Protein AF-A0A554N2H8-F1 (afdb_monomer_lite)

Structure (mmCIF, N/CA/C/O backbone):
data_AF-A0A554N2H8-F1
#
_entry.id   AF-A0A554N2H8-F1
#
loop_
_atom_site.group_PDB
_atom_site.id
_atom_site.type_symbol
_atom_site.label_atom_id
_atom_site.label_alt_id
_atom_site.label_comp_id
_atom_site.label_asym_id
_atom_site.label_entity_id
_atom_site.label_seq_id
_atom_site.pdbx_PDB_ins_code
_atom_site.Cartn_x
_atom_site.Cartn_y
_atom_site.Cartn_z
_atom_site.occupancy
_atom_site.B_iso_or_equiv
_atom_site.auth_seq_id
_atom_site.auth_comp_id
_atom_site.auth_asym_id
_atom_site.auth_atom_id
_atom_site.pdbx_PDB_model_num
ATOM 1 N N . MET A 1 1 ? 11.177 9.155 -12.375 1.00 85.31 1 MET A N 1
ATOM 2 C CA . MET A 1 1 ? 10.137 9.593 -11.414 1.00 85.31 1 MET A CA 1
ATOM 3 C C . MET A 1 1 ? 8.996 8.651 -11.634 1.00 85.31 1 MET A C 1
ATOM 5 O O . MET A 1 1 ? 8.429 8.679 -12.719 1.00 85.31 1 MET A O 1
ATOM 9 N N . LEU A 1 2 ? 8.735 7.806 -10.649 1.00 92.00 2 LEU A N 1
ATOM 10 C CA . LEU A 1 2 ? 7.695 6.799 -10.748 1.00 92.00 2 LEU A CA 1
ATOM 11 C C . LEU A 1 2 ? 6.313 7.447 -10.880 1.00 92.00 2 LEU A C 1
ATOM 13 O O . LEU A 1 2 ? 6.028 8.464 -10.246 1.00 92.00 2 LEU A O 1
ATOM 17 N N . GLN A 1 3 ? 5.470 6.861 -11.724 1.00 94.00 3 GLN A N 1
ATOM 18 C CA . GLN A 1 3 ? 4.060 7.210 -11.854 1.00 94.00 3 GLN A CA 1
ATOM 19 C C . GLN A 1 3 ? 3.212 6.081 -11.289 1.00 94.00 3 GLN A C 1
ATOM 21 O O . GLN A 1 3 ? 3.477 4.911 -11.561 1.00 94.00 3 GLN A O 1
ATOM 26 N N . LEU A 1 4 ? 2.192 6.436 -10.505 1.00 96.12 4 LEU A N 1
ATOM 27 C CA . LEU A 1 4 ? 1.236 5.468 -9.983 1.00 96.12 4 LEU A CA 1
ATOM 28 C C . LEU A 1 4 ? 0.495 4.817 -11.154 1.00 96.12 4 LEU A C 1
ATOM 30 O O . LEU A 1 4 ? -0.240 5.490 -11.874 1.00 96.12 4 LEU A O 1
ATOM 34 N N . LEU A 1 5 ? 0.691 3.513 -11.315 1.00 96.00 5 LEU A N 1
ATOM 35 C CA . LEU A 1 5 ? 0.004 2.707 -12.316 1.00 96.00 5 LEU A CA 1
ATOM 36 C C . LEU A 1 5 ? -1.284 2.118 -11.738 1.00 96.00 5 LEU A C 1
ATOM 38 O O . LEU A 1 5 ? -2.334 2.166 -12.373 1.00 96.00 5 LEU A O 1
ATOM 42 N N . SER A 1 6 ? -1.206 1.571 -10.525 1.00 96.69 6 SER A N 1
ATOM 43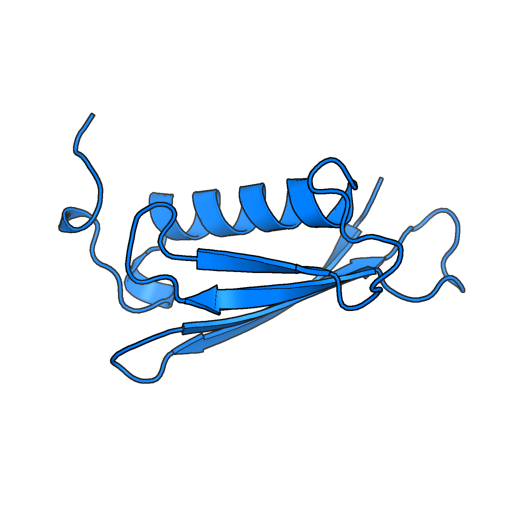 C CA . SER A 1 6 ? -2.348 0.976 -9.835 1.00 96.69 6 SER A CA 1
ATOM 44 C C . SER A 1 6 ? -2.165 1.026 -8.322 1.00 96.69 6 SER A C 1
ATOM 46 O O . SER A 1 6 ? -1.048 0.918 -7.817 1.00 96.69 6 SER A O 1
ATOM 48 N N . LEU A 1 7 ? -3.279 1.150 -7.605 1.00 96.75 7 LEU A N 1
ATOM 49 C CA . LEU A 1 7 ? -3.370 0.946 -6.166 1.00 96.75 7 LEU A CA 1
ATOM 50 C C . LEU A 1 7 ? -4.565 0.036 -5.895 1.00 96.75 7 LEU A C 1
ATOM 52 O O . LEU A 1 7 ? -5.705 0.403 -6.187 1.00 96.75 7 LEU A O 1
ATOM 56 N N . THR A 1 8 ? -4.298 -1.111 -5.282 1.00 95.62 8 THR A N 1
ATOM 57 C CA . THR A 1 8 ? -5.325 -2.049 -4.832 1.00 95.62 8 THR A CA 1
ATOM 58 C C . THR A 1 8 ? -5.200 -2.208 -3.331 1.00 95.62 8 THR A C 1
ATOM 60 O O . THR A 1 8 ? -4.123 -2.524 -2.836 1.00 95.62 8 THR A O 1
ATOM 63 N N . LEU A 1 9 ? -6.305 -2.016 -2.618 1.00 94.06 9 LEU A N 1
ATOM 64 C CA . LEU A 1 9 ? -6.417 -2.259 -1.185 1.00 94.06 9 LEU A CA 1
ATOM 65 C C . LEU A 1 9 ? -7.688 -3.063 -0.935 1.00 94.06 9 LEU A C 1
ATOM 67 O O . LEU A 1 9 ? -8.734 -2.779 -1.520 1.00 94.06 9 LEU A O 1
ATOM 71 N N . VAL A 1 10 ? -7.582 -4.060 -0.071 1.00 93.25 10 VAL A N 1
ATOM 72 C CA . VAL A 1 10 ? -8.687 -4.899 0.384 1.00 93.25 10 VAL A CA 1
ATOM 73 C C . VAL A 1 10 ? -8.741 -4.797 1.896 1.00 93.25 10 VAL A C 1
ATOM 75 O O . VAL A 1 10 ? -7.700 -4.817 2.545 1.00 93.25 10 VAL A O 1
ATOM 78 N N . TYR A 1 11 ? -9.946 -4.688 2.441 1.00 90.12 11 TYR A N 1
ATOM 79 C CA . TYR A 1 11 ? -10.201 -4.661 3.873 1.00 90.12 11 TYR A CA 1
ATOM 80 C C . TYR A 1 11 ? -11.265 -5.706 4.214 1.00 90.12 11 TYR A C 1
ATOM 82 O O . TYR A 1 11 ? -12.272 -5.799 3.511 1.00 90.12 11 TYR A O 1
ATOM 90 N N . ASP A 1 12 ? -11.019 -6.506 5.253 1.00 88.06 12 ASP A N 1
ATOM 91 C CA . ASP A 1 12 ? -11.856 -7.648 5.656 1.00 88.06 12 ASP A CA 1
ATOM 92 C C . ASP A 1 12 ? -12.544 -7.456 7.022 1.00 88.06 12 ASP A C 1
ATOM 94 O O . ASP A 1 12 ? -12.777 -8.424 7.740 1.00 88.06 12 ASP A O 1
ATOM 98 N N . ASP A 1 13 ? -12.831 -6.207 7.400 1.00 84.38 13 ASP A N 1
ATOM 99 C CA . ASP A 1 13 ? -13.313 -5.775 8.728 1.00 84.38 13 ASP A CA 1
ATOM 100 C C . ASP A 1 13 ? -12.276 -5.835 9.859 1.00 84.38 13 ASP A C 1
ATOM 102 O O . ASP A 1 13 ? -12.467 -5.211 10.904 1.00 84.38 13 ASP A O 1
ATOM 106 N N . THR A 1 14 ? -11.153 -6.534 9.679 1.00 85.44 14 THR A N 1
ATOM 107 C CA . THR A 1 14 ? -10.145 -6.682 10.745 1.00 85.44 14 THR A CA 1
ATOM 108 C C . THR A 1 14 ? -8.755 -6.224 10.343 1.00 85.44 14 THR A C 1
ATOM 110 O O . THR A 1 14 ? -8.011 -5.708 11.173 1.00 85.44 14 THR A O 1
ATOM 113 N N . ARG A 1 15 ? -8.406 -6.360 9.067 1.00 90.31 15 ARG A N 1
ATOM 114 C CA . ARG A 1 15 ? -7.093 -6.023 8.518 1.00 90.31 15 ARG A CA 1
ATOM 115 C C . ARG A 1 15 ? -7.232 -5.575 7.072 1.00 90.31 15 ARG A C 1
ATOM 117 O O . ARG A 1 15 ? -8.212 -5.889 6.396 1.00 90.31 15 ARG A O 1
ATOM 124 N N . PHE A 1 16 ? -6.221 -4.861 6.592 1.00 92.06 16 PHE A N 1
ATOM 125 C CA . PHE A 1 16 ? -6.077 -4.554 5.176 1.00 92.06 16 PHE A CA 1
ATOM 126 C C . PHE A 1 16 ? -4.831 -5.208 4.590 1.00 92.06 16 PHE A C 1
ATOM 128 O O . PHE A 1 16 ? -3.869 -5.506 5.293 1.00 92.06 16 PHE A O 1
ATOM 135 N N . PHE A 1 17 ? -4.861 -5.410 3.283 1.00 95.00 17 PHE A N 1
ATOM 136 C CA . PHE A 1 17 ? -3.717 -5.833 2.489 1.00 95.00 17 PHE A CA 1
ATOM 137 C C . PHE A 1 17 ? -3.881 -5.310 1.066 1.00 95.00 17 PHE A C 1
ATOM 139 O O . PHE A 1 17 ? -4.973 -4.901 0.655 1.00 95.00 17 PHE A O 1
ATOM 146 N N . GLY A 1 18 ? -2.807 -5.306 0.293 1.00 95.94 18 GLY A N 1
ATOM 147 C CA . GLY A 1 18 ? -2.877 -4.810 -1.064 1.00 95.94 18 GLY A CA 1
ATOM 148 C C . GLY A 1 18 ? -1.536 -4.683 -1.749 1.00 95.94 18 GLY A C 1
ATOM 149 O O . GLY A 1 18 ? -0.537 -5.287 -1.365 1.00 95.94 18 GLY A O 1
ATOM 150 N N . SER A 1 19 ? -1.541 -3.880 -2.800 1.00 97.38 19 SER A N 1
ATOM 151 C CA . SER A 1 19 ? -0.357 -3.607 -3.592 1.00 97.38 19 SER A CA 1
ATOM 152 C C . SER A 1 19 ? -0.450 -2.233 -4.224 1.00 97.38 19 SER A C 1
ATOM 154 O O . SER A 1 19 ? -1.522 -1.819 -4.680 1.00 97.38 19 SER A O 1
ATOM 156 N N . VAL A 1 20 ? 0.695 -1.582 -4.351 1.00 97.44 20 VAL A N 1
ATOM 157 C CA . VAL A 1 20 ? 0.870 -0.417 -5.206 1.00 97.44 20 VAL A CA 1
ATOM 158 C C . VAL A 1 20 ? 1.846 -0.760 -6.323 1.00 97.44 20 VAL A C 1
ATOM 160 O O . VAL A 1 20 ? 2.853 -1.429 -6.102 1.00 97.44 20 VAL A O 1
ATOM 163 N N . MET A 1 21 ? 1.516 -0.332 -7.535 1.00 97.25 21 MET A N 1
ATOM 164 C CA . MET A 1 21 ? 2.323 -0.550 -8.727 1.00 97.25 21 MET A CA 1
ATOM 165 C C . MET A 1 21 ? 2.699 0.788 -9.335 1.00 97.25 21 MET A C 1
ATOM 167 O O . MET A 1 21 ? 1.853 1.677 -9.483 1.00 97.25 21 MET A O 1
ATOM 171 N N . PHE A 1 22 ? 3.954 0.899 -9.743 1.00 96.12 22 PHE A N 1
ATOM 172 C CA . PHE A 1 22 ? 4.503 2.085 -10.366 1.00 96.12 22 PHE A CA 1
ATOM 173 C C . PHE A 1 22 ? 5.149 1.759 -11.706 1.00 96.12 22 PHE A C 1
ATOM 175 O O . PHE A 1 22 ? 5.810 0.738 -11.849 1.00 96.12 22 PHE A O 1
ATOM 182 N N . THR A 1 23 ? 5.004 2.664 -12.667 1.00 95.25 23 THR A N 1
ATOM 183 C CA . THR A 1 23 ? 5.703 2.609 -13.957 1.00 95.25 23 THR A CA 1
ATOM 184 C C . THR A 1 23 ? 6.738 3.729 -14.031 1.00 95.25 23 THR A C 1
ATOM 186 O O . THR A 1 23 ? 6.504 4.817 -13.489 1.00 95.25 23 THR A O 1
ATOM 189 N N . ASP A 1 24 ? 7.862 3.507 -14.718 1.00 92.81 24 ASP A N 1
ATOM 190 C CA . ASP A 1 24 ? 8.750 4.603 -15.114 1.00 92.81 24 ASP A CA 1
ATOM 191 C C . ASP A 1 24 ? 8.352 5.105 -16.513 1.00 92.81 24 ASP A C 1
ATOM 193 O O . ASP A 1 24 ? 8.512 4.386 -17.495 1.00 92.81 24 ASP A O 1
ATOM 197 N N . PRO A 1 25 ? 7.846 6.342 -16.662 1.00 89.75 25 PRO A N 1
ATOM 198 C CA . PRO A 1 25 ? 7.498 6.881 -17.976 1.00 89.75 25 PRO A CA 1
ATOM 199 C C . PRO A 1 25 ? 8.711 7.078 -18.901 1.00 89.75 25 PRO A C 1
ATOM 201 O O . PRO A 1 25 ? 8.527 7.328 -20.091 1.00 89.75 25 PRO A O 1
ATOM 204 N N . LYS A 1 26 ? 9.943 7.033 -18.374 1.00 92.00 26 LYS A N 1
ATOM 205 C CA . LYS A 1 26 ? 11.173 7.101 -19.177 1.00 92.00 26 LYS A CA 1
ATOM 206 C C . LYS A 1 26 ? 11.589 5.747 -19.743 1.00 92.00 26 LYS A C 1
ATOM 208 O O . LYS A 1 26 ? 12.361 5.736 -20.697 1.00 92.00 26 LYS A O 1
ATOM 213 N N . ASP A 1 27 ? 11.086 4.661 -19.167 1.00 91.12 27 ASP A N 1
ATOM 214 C CA . ASP A 1 27 ? 11.324 3.294 -19.617 1.00 91.12 27 ASP A CA 1
ATOM 215 C C . ASP A 1 27 ? 10.009 2.496 -19.540 1.00 91.12 27 ASP A C 1
ATOM 217 O O . ASP A 1 27 ? 9.776 1.743 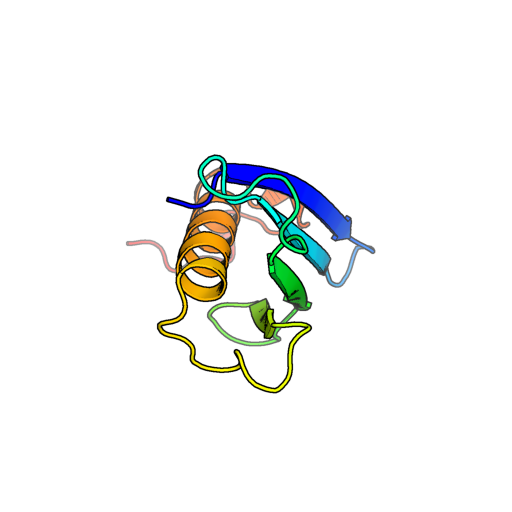-18.596 1.00 91.12 27 ASP A O 1
ATOM 221 N N . PRO A 1 28 ? 9.080 2.729 -20.485 1.00 82.00 28 PRO A N 1
ATOM 222 C CA . PRO A 1 28 ? 7.726 2.180 -20.414 1.00 82.00 28 PRO A CA 1
ATOM 223 C C . PRO A 1 28 ? 7.666 0.658 -20.608 1.00 82.00 28 PRO A C 1
ATOM 225 O O . PRO A 1 28 ? 6.626 0.064 -20.328 1.00 82.00 28 PRO A O 1
ATOM 228 N N . ASP A 1 29 ? 8.747 0.049 -21.102 1.00 89.44 29 ASP A N 1
ATOM 229 C CA . ASP A 1 29 ? 8.869 -1.401 -21.265 1.00 89.44 29 ASP A CA 1
ATOM 230 C C . ASP A 1 29 ? 9.469 -2.077 -20.016 1.00 89.44 29 ASP A C 1
ATOM 232 O O . ASP A 1 29 ? 9.462 -3.310 -19.925 1.00 89.44 29 ASP A O 1
ATOM 236 N N . ASP A 1 30 ? 9.968 -1.297 -19.046 1.00 89.69 30 ASP A N 1
ATOM 237 C CA . ASP A 1 30 ? 10.443 -1.828 -17.772 1.00 89.69 30 ASP A CA 1
ATOM 238 C C . ASP A 1 30 ? 9.290 -2.445 -16.970 1.00 89.69 30 ASP A C 1
ATOM 240 O O . ASP A 1 30 ? 8.119 -2.052 -17.055 1.00 89.69 30 ASP A O 1
ATOM 244 N N . LYS A 1 31 ? 9.621 -3.453 -16.166 1.00 90.62 31 LYS A N 1
ATOM 245 C CA . LYS A 1 31 ? 8.626 -4.101 -15.318 1.00 90.62 31 LYS A CA 1
ATOM 246 C C . LYS A 1 31 ? 8.138 -3.102 -14.267 1.00 90.62 31 LYS A C 1
ATOM 248 O O . LYS A 1 31 ? 8.960 -2.471 -13.608 1.00 90.62 31 LYS A O 1
ATOM 253 N N . PRO A 1 32 ? 6.818 -3.003 -14.028 1.00 93.81 32 PRO A N 1
ATOM 254 C CA . PRO A 1 32 ? 6.315 -2.134 -12.980 1.00 93.81 32 PRO A CA 1
ATOM 255 C C . PRO A 1 32 ? 6.900 -2.500 -11.614 1.00 93.81 32 PRO A C 1
ATOM 257 O O . PRO A 1 32 ? 6.785 -3.647 -11.167 1.00 93.81 32 PRO A O 1
ATOM 260 N N . ALA A 1 33 ? 7.464 -1.512 -10.922 1.00 94.38 33 ALA A N 1
ATOM 261 C CA . ALA A 1 33 ? 7.864 -1.673 -9.533 1.00 94.38 33 ALA A CA 1
ATOM 262 C C . ALA A 1 33 ? 6.604 -1.910 -8.697 1.00 94.38 33 ALA A C 1
ATOM 264 O O . ALA A 1 33 ? 5.666 -1.109 -8.732 1.00 94.38 33 ALA A O 1
ATOM 265 N N . THR A 1 34 ? 6.559 -3.027 -7.980 1.00 96.38 34 THR A N 1
ATOM 266 C CA . THR A 1 34 ? 5.373 -3.447 -7.233 1.00 96.38 34 THR A CA 1
ATOM 267 C C . THR A 1 34 ? 5.740 -3.603 -5.771 1.00 96.38 34 THR A C 1
ATOM 269 O O . THR A 1 34 ? 6.633 -4.369 -5.429 1.00 96.38 34 THR A O 1
ATOM 272 N N . VAL A 1 35 ? 5.018 -2.902 -4.905 1.00 97.69 35 VAL A N 1
ATOM 273 C CA . VAL A 1 35 ? 5.190 -2.981 -3.455 1.00 97.69 35 VAL A CA 1
ATOM 274 C C . VAL A 1 35 ? 3.925 -3.578 -2.861 1.00 97.69 35 VAL A C 1
ATOM 276 O O . VAL A 1 35 ? 2.823 -3.069 -3.081 1.00 97.69 35 VAL A O 1
ATOM 279 N N . LEU A 1 36 ? 4.085 -4.673 -2.126 1.00 97.50 36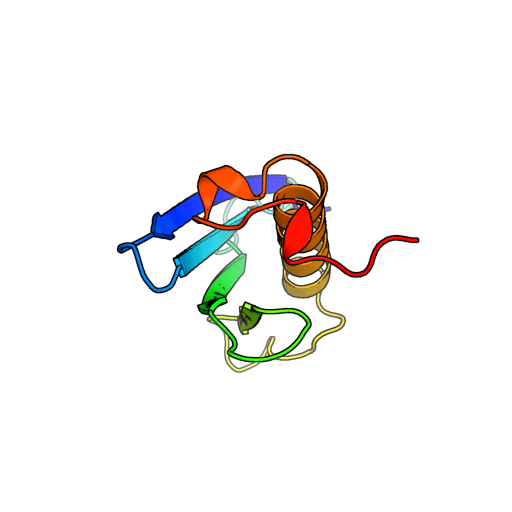 LEU A N 1
ATOM 280 C CA . LEU A 1 36 ? 3.038 -5.280 -1.317 1.00 97.50 36 LEU A CA 1
ATOM 281 C C . LEU A 1 36 ? 2.844 -4.473 -0.040 1.00 97.50 36 LEU A C 1
ATOM 283 O O . LEU A 1 36 ? 3.797 -3.940 0.533 1.00 97.50 36 LEU A O 1
ATOM 287 N N . ILE A 1 37 ? 1.590 -4.384 0.377 1.00 96.81 37 ILE A N 1
ATOM 288 C CA . ILE A 1 37 ? 1.162 -3.669 1.569 1.00 96.81 37 ILE A CA 1
ATOM 289 C C . ILE A 1 37 ? 0.440 -4.682 2.443 1.00 96.81 37 ILE A C 1
ATOM 291 O O . ILE A 1 37 ? -0.605 -5.193 2.043 1.00 96.81 37 ILE A O 1
ATOM 295 N N . ASP A 1 38 ? 0.958 -4.911 3.640 1.00 95.31 38 ASP A N 1
ATOM 296 C CA . ASP A 1 38 ? 0.310 -5.733 4.656 1.00 95.31 38 ASP A CA 1
ATOM 297 C C . ASP A 1 38 ? -0.056 -4.884 5.869 1.00 95.31 38 ASP A C 1
ATOM 299 O O . ASP A 1 38 ? 0.607 -3.893 6.179 1.00 95.31 38 ASP A O 1
ATOM 303 N N . HIS A 1 39 ? -1.116 -5.272 6.571 1.00 93.50 39 HIS A N 1
ATOM 304 C CA . HIS A 1 39 ? -1.430 -4.730 7.887 1.00 93.50 39 HIS A CA 1
ATOM 305 C C . HIS A 1 39 ? -0.311 -5.048 8.887 1.00 93.50 39 HIS A C 1
ATOM 307 O O . HIS A 1 39 ? 0.166 -6.180 8.949 1.00 93.50 39 HIS A O 1
ATOM 313 N N . ALA A 1 40 ? 0.044 -4.072 9.722 1.00 91.69 40 ALA A N 1
ATOM 314 C CA . ALA A 1 40 ? 0.882 -4.280 10.899 1.00 91.69 40 ALA A CA 1
ATOM 315 C C . ALA A 1 40 ? 0.080 -3.963 12.165 1.00 91.69 40 ALA A C 1
ATOM 317 O O . ALA A 1 40 ? -0.714 -3.027 12.168 1.00 91.69 40 ALA A O 1
ATOM 318 N N . ASP A 1 41 ? 0.306 -4.711 13.245 1.00 85.00 41 ASP A N 1
ATOM 319 C CA . ASP A 1 41 ? -0.417 -4.551 14.518 1.00 85.00 41 ASP A CA 1
ATOM 320 C C . ASP A 1 41 ? 0.080 -3.367 15.369 1.00 85.00 41 ASP A C 1
ATOM 322 O O . ASP A 1 41 ? -0.494 -3.061 16.414 1.00 85.00 41 ASP A O 1
ATOM 326 N N . GLU A 1 42 ? 1.142 -2.689 14.933 1.00 84.50 42 GLU A N 1
ATOM 327 C CA . GLU A 1 42 ? 1.735 -1.535 15.606 1.00 84.50 42 GLU A CA 1
ATOM 328 C C . GLU A 1 42 ? 2.074 -0.420 14.607 1.00 84.50 42 GLU A C 1
ATOM 330 O O . GLU A 1 42 ? 2.310 -0.713 13.431 1.00 84.50 42 GLU A O 1
ATOM 335 N N . PRO A 1 43 ? 2.114 0.863 15.031 1.00 82.00 43 PRO A N 1
ATOM 336 C CA . PRO A 1 43 ? 2.522 1.977 14.178 1.00 82.00 43 PRO A CA 1
ATOM 337 C C . PRO A 1 43 ? 3.850 1.693 13.450 1.00 82.00 43 PRO A C 1
ATOM 339 O O . PRO A 1 43 ? 4.834 1.369 14.113 1.00 82.00 43 PRO A O 1
ATOM 342 N N . PRO A 1 44 ? 3.922 1.865 12.114 1.00 82.88 44 PRO A N 1
ATOM 343 C CA . PRO A 1 44 ? 3.006 2.628 11.254 1.00 82.88 44 PRO A CA 1
ATOM 344 C C . PRO A 1 44 ? 1.714 1.921 10.781 1.00 82.88 44 PRO A C 1
ATOM 346 O O . PRO A 1 44 ? 1.036 2.457 9.913 1.00 82.88 44 PRO A O 1
ATOM 349 N N . TRP A 1 45 ? 1.313 0.795 11.378 1.00 88.00 45 TRP A N 1
ATOM 350 C CA . TRP A 1 45 ? 0.099 0.002 11.097 1.00 88.00 45 TRP A CA 1
ATOM 351 C C . TRP A 1 45 ? 0.054 -0.660 9.713 1.00 88.00 45 TRP A C 1
ATOM 353 O O . TRP A 1 45 ? -0.938 -1.293 9.351 1.00 88.00 45 TRP A O 1
ATOM 363 N N . PHE A 1 46 ? 1.134 -0.542 8.947 1.00 93.62 46 PHE A N 1
ATOM 364 C CA . PHE A 1 46 ? 1.379 -1.296 7.728 1.00 93.62 46 PHE A CA 1
ATOM 365 C C . PHE A 1 46 ? 2.847 -1.702 7.638 1.00 93.62 46 PHE A C 1
ATOM 367 O O . PHE A 1 46 ? 3.726 -1.038 8.191 1.00 93.62 46 PHE A O 1
ATOM 374 N N . GLN A 1 47 ? 3.097 -2.756 6.873 1.00 95.00 47 GLN A N 1
ATOM 375 C CA . GLN A 1 47 ? 4.411 -3.163 6.410 1.00 95.00 47 GLN A CA 1
ATOM 376 C C . GLN A 1 47 ? 4.441 -3.102 4.883 1.00 95.00 47 GLN A C 1
ATOM 378 O O . GLN A 1 47 ? 3.462 -3.433 4.214 1.00 95.00 47 GLN A O 1
ATOM 383 N N . LEU A 1 48 ? 5.571 -2.656 4.340 1.00 96.44 48 LEU A N 1
ATOM 384 C CA . LEU A 1 48 ? 5.824 -2.633 2.905 1.00 96.44 48 LEU A CA 1
ATOM 385 C C . LEU A 1 48 ? 6.840 -3.707 2.551 1.00 96.44 48 LEU A C 1
ATOM 387 O O . LEU A 1 48 ? 7.795 -3.934 3.295 1.00 96.44 48 LEU A O 1
ATOM 391 N N . THR 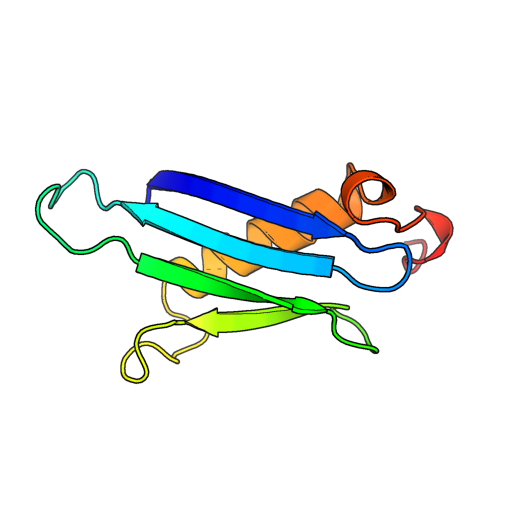A 1 49 ? 6.645 -4.368 1.420 1.00 96.12 49 THR A N 1
ATOM 392 C CA . THR A 1 49 ? 7.587 -5.360 0.895 1.00 96.12 49 THR A CA 1
ATOM 393 C C . THR A 1 49 ? 7.642 -5.223 -0.614 1.00 96.12 49 THR A C 1
ATOM 395 O O . THR A 1 49 ? 6.627 -5.401 -1.285 1.00 96.12 49 THR A O 1
ATOM 398 N N . ASP A 1 50 ? 8.808 -4.884 -1.161 1.00 94.69 50 ASP A N 1
ATOM 399 C CA . ASP A 1 50 ? 8.984 -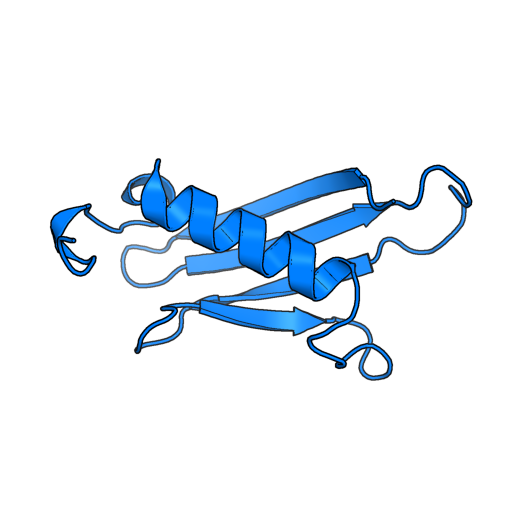4.901 -2.614 1.00 94.69 50 ASP A CA 1
ATOM 400 C C . ASP A 1 50 ? 8.852 -6.353 -3.111 1.00 94.69 50 ASP A C 1
ATOM 402 O O . ASP A 1 50 ? 9.271 -7.290 -2.429 1.00 94.69 50 ASP A O 1
ATOM 406 N N . VAL A 1 51 ? 8.222 -6.587 -4.261 1.00 92.88 51 VAL A N 1
ATOM 407 C CA . VAL A 1 51 ? 8.152 -7.952 -4.812 1.00 92.88 51 VAL A CA 1
ATOM 408 C C . VAL A 1 51 ? 9.501 -8.411 -5.360 1.00 92.88 51 VAL A C 1
ATOM 410 O O . VAL A 1 51 ? 9.733 -9.617 -5.473 1.00 92.88 51 VAL A O 1
ATOM 413 N N . ASP A 1 52 ? 10.385 -7.474 -5.711 1.00 88.06 52 ASP A N 1
ATOM 414 C CA . ASP A 1 52 ? 11.754 -7.770 -6.095 1.00 88.06 52 ASP A CA 1
ATOM 415 C C . ASP A 1 52 ? 12.619 -7.909 -4.825 1.00 88.06 52 ASP A C 1
ATOM 417 O O . ASP A 1 52 ? 12.865 -6.932 -4.106 1.00 88.06 52 ASP A O 1
ATOM 421 N N . PRO A 1 53 ? 13.129 -9.117 -4.515 1.00 80.06 53 PRO A N 1
ATOM 422 C CA . PRO A 1 53 ? 13.958 -9.336 -3.333 1.00 80.06 53 PRO A CA 1
ATOM 423 C C . PRO A 1 53 ? 15.303 -8.596 -3.402 1.00 80.06 53 PRO A C 1
ATOM 425 O O . PRO A 1 53 ? 15.974 -8.448 -2.383 1.00 80.06 53 PRO A O 1
ATOM 428 N N . THR A 1 54 ? 15.717 -8.134 -4.583 1.00 81.75 54 THR A N 1
ATOM 429 C CA . THR A 1 54 ? 16.929 -7.327 -4.767 1.00 81.75 54 THR A CA 1
ATOM 430 C C . THR A 1 54 ? 16.680 -5.832 -4.562 1.00 81.75 54 THR A C 1
ATOM 432 O O . THR A 1 54 ? 17.632 -5.089 -4.331 1.00 81.75 54 THR A O 1
ATOM 435 N N . ALA A 1 55 ? 15.411 -5.408 -4.550 1.00 76.94 55 ALA A N 1
ATOM 436 C CA . ALA A 1 55 ? 14.973 -4.030 -4.339 1.00 76.94 55 ALA A CA 1
ATOM 437 C C . ALA A 1 55 ? 14.405 -3.779 -2.927 1.00 76.94 55 ALA A C 1
ATOM 439 O O . ALA A 1 55 ? 13.750 -2.768 -2.698 1.00 76.94 55 ALA A O 1
ATOM 440 N N . GLN A 1 56 ? 14.700 -4.648 -1.948 1.00 85.94 56 GLN A N 1
ATOM 441 C CA . GLN A 1 56 ? 14.264 -4.503 -0.542 1.00 85.94 56 GLN A CA 1
ATOM 442 C C . GLN A 1 56 ? 14.885 -3.303 0.198 1.00 85.94 56 GLN A C 1
ATOM 444 O O . GLN A 1 56 ? 14.759 -3.189 1.417 1.00 85.94 56 GLN A O 1
ATOM 449 N N . ASP A 1 57 ? 15.592 -2.421 -0.507 1.00 88.00 57 ASP A N 1
ATOM 450 C CA . ASP A 1 57 ? 16.114 -1.190 0.064 1.00 88.00 57 ASP A CA 1
ATOM 451 C C . ASP A 1 57 ? 14.935 -0.260 0.410 1.00 88.00 57 ASP A C 1
ATOM 453 O O . ASP A 1 57 ? 14.225 0.188 -0.492 1.00 88.00 57 ASP A O 1
ATOM 457 N N . PRO A 1 58 ? 14.710 0.089 1.690 1.00 86.38 58 PRO A N 1
ATOM 458 C CA . PRO A 1 58 ? 13.622 0.987 2.074 1.00 86.38 58 PRO A CA 1
ATOM 459 C C . PRO A 1 58 ? 13.771 2.403 1.495 1.00 86.38 58 PRO A C 1
ATOM 461 O O . PRO A 1 58 ? 12.817 3.178 1.519 1.00 86.38 58 PRO A O 1
ATOM 464 N N . THR A 1 59 ? 14.952 2.759 0.981 1.00 90.75 59 THR A N 1
ATOM 465 C CA . THR A 1 59 ? 15.206 4.028 0.289 1.00 90.75 59 THR A CA 1
ATOM 466 C C . THR A 1 59 ? 14.918 3.966 -1.213 1.00 90.75 59 THR A C 1
ATOM 468 O O . THR A 1 59 ? 14.930 5.006 -1.879 1.00 90.75 59 THR A O 1
ATOM 471 N N . ALA A 1 60 ? 14.608 2.779 -1.749 1.00 91.19 60 ALA A N 1
ATOM 472 C CA . ALA A 1 60 ? 14.170 2.622 -3.126 1.00 91.19 60 ALA A CA 1
ATOM 473 C C . ALA A 1 60 ? 12.933 3.488 -3.393 1.00 91.19 60 ALA A C 1
ATOM 475 O O . ALA A 1 60 ? 12.019 3.595 -2.571 1.00 91.19 60 ALA A O 1
ATOM 476 N N . GLN A 1 61 ? 12.887 4.106 -4.574 1.00 92.44 61 GLN A N 1
ATOM 477 C CA . GLN A 1 61 ? 11.861 5.099 -4.889 1.00 92.44 61 GLN A CA 1
ATOM 478 C C . GLN A 1 61 ? 10.433 4.540 -4.755 1.00 92.44 61 GLN A C 1
ATOM 480 O O . GLN A 1 61 ? 9.546 5.253 -4.290 1.00 92.44 61 GLN A O 1
ATOM 485 N N . ALA A 1 62 ? 10.211 3.276 -5.127 1.00 94.38 62 ALA A N 1
ATOM 486 C CA . ALA A 1 62 ? 8.905 2.628 -5.011 1.00 94.38 62 ALA A CA 1
ATOM 487 C C . ALA A 1 62 ? 8.463 2.474 -3.546 1.00 94.38 62 ALA A C 1
ATOM 489 O O . ALA A 1 62 ? 7.325 2.802 -3.219 1.00 94.38 62 ALA A O 1
ATOM 490 N N . MET A 1 63 ? 9.373 2.058 -2.658 1.00 95.69 63 MET A N 1
ATOM 491 C CA . MET A 1 63 ? 9.123 1.919 -1.218 1.00 95.69 63 MET A CA 1
ATOM 492 C C . MET A 1 63 ? 8.794 3.268 -0.567 1.00 95.69 63 MET A C 1
ATOM 494 O O . MET A 1 63 ? 7.832 3.374 0.193 1.00 95.69 63 MET A O 1
ATOM 498 N N . VAL A 1 64 ? 9.544 4.318 -0.920 1.00 95.38 64 VAL A N 1
ATOM 499 C CA . VAL A 1 64 ? 9.326 5.681 -0.408 1.00 95.38 64 VAL A CA 1
ATOM 500 C C . VAL A 1 64 ? 7.964 6.235 -0.837 1.00 95.38 64 VAL A C 1
ATOM 502 O O . VAL A 1 64 ? 7.229 6.787 -0.016 1.00 95.38 64 VAL A O 1
ATOM 505 N N . GLU A 1 65 ? 7.594 6.089 -2.112 1.00 96.00 65 GLU A N 1
ATOM 506 C CA . GLU A 1 65 ? 6.293 6.573 -2.591 1.00 96.00 65 GLU A CA 1
ATOM 507 C C . GLU A 1 65 ? 5.130 5.718 -2.062 1.00 96.00 65 GLU A C 1
ATOM 509 O O . GLU A 1 65 ? 4.071 6.262 -1.740 1.00 96.00 65 GLU A O 1
ATOM 514 N N . ALA A 1 66 ? 5.321 4.406 -1.892 1.00 96.50 66 ALA A N 1
ATOM 515 C CA . ALA A 1 66 ? 4.343 3.529 -1.250 1.00 96.50 66 ALA A CA 1
ATOM 516 C C . ALA A 1 66 ? 4.071 3.946 0.209 1.00 96.50 66 ALA A C 1
ATOM 518 O O . ALA A 1 66 ? 2.909 4.105 0.592 1.00 96.50 66 ALA A O 1
ATOM 519 N N . ASP A 1 67 ? 5.120 4.206 1.000 1.00 95.50 67 ASP A N 1
ATOM 520 C CA . ASP A 1 67 ? 5.000 4.700 2.382 1.00 95.50 67 ASP A CA 1
ATOM 521 C C . ASP A 1 67 ? 4.251 6.034 2.426 1.00 95.50 67 ASP A C 1
ATOM 523 O O . ASP A 1 67 ? 3.308 6.207 3.204 1.00 95.50 67 ASP A O 1
ATOM 527 N N . ARG A 1 68 ? 4.595 6.957 1.523 1.00 95.50 68 ARG A N 1
ATOM 528 C CA . ARG A 1 68 ? 3.925 8.254 1.418 1.00 95.50 68 ARG A CA 1
ATOM 529 C C . ARG A 1 68 ? 2.432 8.117 1.110 1.00 95.50 68 ARG A C 1
ATOM 531 O O . ARG A 1 68 ? 1.626 8.810 1.736 1.00 95.50 68 ARG A O 1
ATOM 538 N N . ILE A 1 69 ? 2.055 7.250 0.166 1.00 95.31 69 ILE A N 1
ATOM 539 C CA . ILE A 1 69 ? 0.648 6.988 -0.177 1.00 95.31 69 ILE A CA 1
ATOM 540 C C . ILE A 1 69 ? -0.089 6.406 1.032 1.00 95.31 69 ILE A C 1
ATOM 542 O O . ILE A 1 69 ? -1.164 6.898 1.378 1.00 95.31 69 ILE A O 1
ATOM 546 N N . MET A 1 70 ? 0.492 5.422 1.719 1.00 94.31 70 MET A N 1
ATOM 547 C CA . MET A 1 70 ? -0.138 4.811 2.892 1.00 94.31 70 MET A CA 1
ATOM 548 C C . MET A 1 70 ? -0.318 5.805 4.038 1.00 94.31 70 MET A C 1
ATOM 550 O O . MET A 1 70 ? -1.410 5.899 4.602 1.00 94.31 70 MET A O 1
ATOM 554 N N . ARG A 1 71 ? 0.691 6.632 4.335 1.00 93.00 71 ARG A N 1
ATOM 555 C CA . ARG A 1 71 ? 0.566 7.710 5.332 1.00 93.00 71 ARG A CA 1
ATOM 556 C C . ARG A 1 71 ? -0.497 8.734 4.947 1.00 93.00 71 ARG A C 1
ATOM 558 O O . ARG A 1 71 ? -1.218 9.210 5.822 1.00 93.00 71 ARG A O 1
ATOM 565 N N . PHE A 1 72 ? -0.620 9.068 3.661 1.00 92.50 72 PHE A N 1
ATOM 566 C CA . PHE A 1 72 ? -1.680 9.950 3.176 1.00 92.50 72 PHE A CA 1
ATOM 567 C C . PHE A 1 72 ? -3.068 9.335 3.401 1.00 92.50 72 PHE A C 1
ATOM 569 O O . PHE A 1 72 ? -3.944 10.003 3.949 1.00 92.50 72 PHE A O 1
ATOM 576 N N . LEU A 1 73 ? -3.265 8.065 3.034 1.00 91.31 73 LEU A N 1
ATOM 577 C CA . LEU A 1 73 ? -4.538 7.365 3.228 1.00 91.31 73 LEU A CA 1
ATOM 578 C C . LEU A 1 73 ? -4.913 7.280 4.707 1.00 91.31 73 LEU A C 1
ATOM 580 O O . LEU A 1 73 ? -6.028 7.642 5.069 1.00 91.31 73 LEU A O 1
ATOM 584 N N . LEU A 1 74 ? -3.966 6.899 5.565 1.00 87.94 74 LEU A N 1
ATOM 585 C CA . LEU A 1 74 ? -4.152 6.871 7.015 1.00 87.94 74 LEU A CA 1
ATOM 586 C C . LEU A 1 74 ? -4.508 8.253 7.581 1.00 87.94 74 LEU A C 1
ATOM 588 O O . LEU A 1 74 ? -5.337 8.365 8.478 1.00 87.94 74 LEU A O 1
ATOM 592 N N . ARG A 1 75 ? -3.916 9.328 7.049 1.00 88.06 75 ARG A N 1
ATOM 593 C CA . ARG A 1 75 ? -4.172 10.687 7.537 1.00 88.06 75 ARG A CA 1
ATOM 594 C C . ARG A 1 75 ? -5.523 11.245 7.093 1.00 88.06 75 ARG A C 1
ATOM 596 O O . ARG A 1 75 ? -6.166 11.934 7.881 1.00 88.06 75 ARG A O 1
ATOM 603 N N . TYR A 1 76 ? -5.906 11.034 5.836 1.00 89.88 76 TYR A N 1
ATOM 604 C CA . TYR A 1 76 ? -7.005 11.782 5.212 1.00 89.88 76 TYR A CA 1
ATOM 605 C C . TYR A 1 76 ? -8.238 10.943 4.889 1.00 89.88 76 TYR A C 1
ATOM 607 O O . TYR A 1 76 ? -9.328 11.502 4.800 1.00 89.88 76 TYR A O 1
ATOM 615 N N . THR A 1 77 ? -8.089 9.631 4.715 1.00 89.31 77 THR A N 1
ATOM 616 C CA . THR A 1 77 ? -9.200 8.710 4.431 1.00 89.31 77 THR A CA 1
ATOM 617 C C . THR A 1 77 ? -9.014 7.370 5.160 1.00 89.31 77 THR A C 1
ATOM 619 O O . THR A 1 77 ? -9.000 6.320 4.504 1.00 89.31 77 THR A O 1
ATOM 622 N N . PRO A 1 78 ? -8.794 7.368 6.490 1.00 88.50 78 PRO A N 1
ATOM 623 C CA . PRO A 1 78 ? -8.530 6.136 7.238 1.00 88.50 78 PRO A CA 1
ATOM 624 C C . PRO A 1 78 ? -9.696 5.142 7.172 1.00 88.50 78 PRO A C 1
ATOM 626 O O . PRO A 1 78 ? -9.487 3.931 7.195 1.00 88.50 78 PRO A O 1
ATOM 629 N N . ASP A 1 79 ? -10.916 5.645 6.994 1.00 87.75 79 ASP A N 1
ATOM 630 C CA . ASP A 1 79 ? -12.147 4.872 6.845 1.00 87.75 79 ASP A CA 1
ATOM 631 C C . ASP A 1 79 ? -12.098 3.901 5.655 1.00 87.75 79 ASP A C 1
ATOM 633 O O . ASP A 1 79 ? -12.670 2.815 5.722 1.00 87.75 79 ASP A O 1
ATOM 637 N N . ARG A 1 80 ? -11.340 4.228 4.598 1.00 83.19 80 ARG A N 1
ATOM 638 C CA . ARG A 1 80 ? -11.175 3.362 3.414 1.00 83.19 80 ARG A CA 1
ATOM 639 C C . ARG A 1 80 ? -10.438 2.055 3.687 1.00 83.19 80 ARG A C 1
ATOM 641 O O . ARG A 1 80 ? -10.519 1.140 2.875 1.00 83.19 80 ARG A O 1
ATOM 648 N N . ILE A 1 81 ? -9.710 1.988 4.793 1.00 87.00 81 ILE A N 1
ATOM 649 C CA . ILE A 1 81 ? -8.996 0.794 5.258 1.00 87.00 81 ILE A CA 1
ATOM 650 C C . ILE A 1 81 ? -9.473 0.387 6.656 1.00 87.00 81 ILE A C 1
ATOM 652 O O . ILE A 1 81 ? -8.727 -0.222 7.420 1.00 87.00 81 ILE A O 1
ATOM 656 N N . GLY A 1 82 ? -10.710 0.777 6.994 1.00 82.19 82 GLY A N 1
ATOM 657 C CA . GLY A 1 82 ? -11.373 0.416 8.241 1.00 82.19 82 GLY A CA 1
ATOM 658 C C . GLY A 1 82 ? -10.725 0.967 9.501 1.00 82.19 82 GLY A C 1
ATOM 659 O O . GLY A 1 82 ? -10.796 0.355 10.564 1.00 82.19 82 GLY A O 1
ATOM 660 N N . ARG A 1 83 ? -10.073 2.123 9.383 1.00 82.00 83 ARG A N 1
ATOM 661 C CA . ARG A 1 83 ? -9.524 2.876 10.507 1.00 82.00 83 ARG A CA 1
ATOM 662 C C . ARG A 1 83 ? -10.365 4.110 10.786 1.00 82.00 83 ARG A C 1
ATOM 664 O O . ARG A 1 83 ? -11.018 4.661 9.904 1.00 82.00 83 ARG A O 1
ATOM 671 N N . SER A 1 84 ? -10.320 4.579 12.023 1.00 80.25 84 SER A N 1
ATOM 672 C CA . SER A 1 84 ? -10.936 5.835 12.430 1.00 80.25 84 SER A CA 1
ATOM 673 C C . SER A 1 84 ? -9.866 6.897 12.692 1.00 80.25 84 SER A C 1
ATOM 675 O O . SER A 1 84 ? -8.757 6.568 13.112 1.00 80.25 84 SER A O 1
ATOM 677 N N . PRO A 1 85 ? -10.178 8.195 12.531 1.00 73.38 85 PRO A N 1
ATOM 678 C CA . PRO A 1 85 ? -9.276 9.267 12.949 1.00 73.38 85 PRO A CA 1
ATOM 679 C C . PRO A 1 85 ? -8.836 9.184 14.423 1.00 73.38 85 PRO A C 1
ATOM 681 O O . PRO A 1 85 ? -7.802 9.744 14.772 1.00 73.38 85 PRO A O 1
ATOM 684 N N . ALA A 1 86 ? -9.603 8.500 15.283 1.00 76.94 86 ALA A N 1
ATOM 685 C CA . ALA A 1 86 ? -9.272 8.311 16.694 1.00 76.94 86 ALA A CA 1
ATOM 686 C C . ALA A 1 86 ? -8.144 7.288 16.926 1.00 76.94 86 ALA A C 1
ATOM 688 O O . ALA A 1 86 ? -7.538 7.302 17.994 1.00 76.94 86 ALA A O 1
ATOM 689 N N . ASP A 1 87 ? -7.830 6.452 15.932 1.00 73.38 87 ASP A N 1
ATOM 690 C CA . ASP A 1 87 ? -6.747 5.460 16.005 1.00 73.38 87 ASP A CA 1
ATOM 691 C C . ASP A 1 87 ? -5.354 6.090 15.813 1.00 73.38 87 ASP A C 1
ATOM 693 O O . ASP A 1 87 ? -4.329 5.419 15.962 1.00 73.38 87 ASP A O 1
ATOM 697 N N . PHE A 1 88 ? -5.294 7.383 15.479 1.00 67.94 88 PHE A N 1
ATOM 698 C CA . PHE A 1 88 ? -4.051 8.117 15.263 1.00 67.94 88 PHE A CA 1
ATOM 699 C C . PHE A 1 88 ? -3.721 8.998 16.469 1.00 67.94 88 PHE A C 1
ATOM 701 O O . PHE A 1 88 ? -4.624 9.640 17.012 1.00 67.94 88 PHE A O 1
ATOM 708 N N . PRO A 1 89 ? -2.434 9.105 16.862 1.00 59.28 89 PRO A N 1
ATOM 709 C CA . PRO A 1 89 ? -2.013 10.087 17.851 1.00 59.28 89 PRO A CA 1
ATOM 710 C C . PRO A 1 89 ? -2.510 11.472 17.429 1.00 59.28 89 PRO A C 1
ATOM 712 O O . PRO A 1 89 ? -2.199 11.945 16.331 1.00 59.28 89 PRO A O 1
ATOM 715 N N . GLN A 1 90 ? -3.317 12.101 18.281 1.00 57.62 90 GLN A N 1
ATOM 716 C CA . GLN A 1 90 ? -3.705 13.489 18.078 1.00 57.62 90 GLN A CA 1
ATOM 717 C C . GLN A 1 90 ? -2.449 14.340 18.279 1.00 57.62 90 GLN A C 1
ATOM 719 O O . GLN A 1 90 ? -1.804 14.240 19.322 1.00 57.62 90 GLN A O 1
ATOM 724 N N . LEU A 1 91 ? -2.070 15.090 17.242 1.00 50.91 91 LEU A N 1
ATOM 725 C CA . LEU A 1 91 ? -1.025 16.112 17.333 1.00 50.91 91 LEU A CA 1
ATOM 726 C C . LEU A 1 91 ? -1.409 17.180 18.358 1.00 50.91 91 LEU A C 1
ATOM 728 O O . LEU A 1 91 ? -2.596 17.58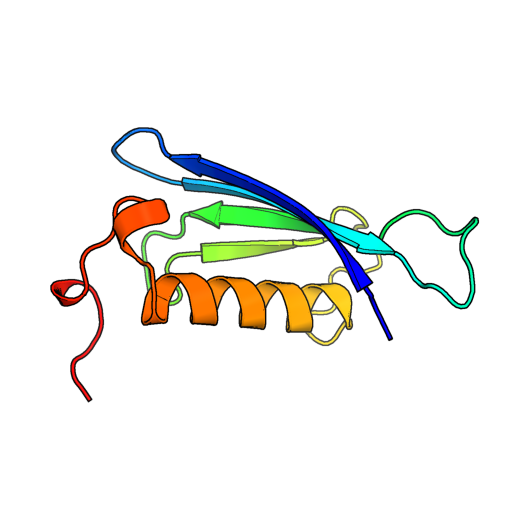5 18.344 1.00 50.91 91 LEU A O 1
#

Secondary structure (DSSP, 8-state):
--EEEEEEEEE-SS-EEEEEEEE-TTSTTSPPEEEEEEE-SSTTSEEEEESSTT---TTSHHHHHHHHHHHHHHHH-GGGGT--GGGSPP-

Sequence (91 aa):
MLQLLSLTLVYDDTRFFGSVMFTDPKDPDDKPATVLIDHADEPPWFQLTDVDPTAQDPTAQAMVEADRIMRFLLRYTPDRIGRSPADFPQL

Foldseek 3Di:
DWDWPDWDWDADLPWIWTKTWTADPVCRVDDTFMWIWTADPDPVRIDIDTPPPVQRPCPRPRNVVVVVVSVVCCCPPVVVRPDDPVVDPDD

Radius of gyration: 13.71 Å; chains: 1; bounding box: 30×25×39 Å

pLDDT: mean 89.15, std 8.72, range [50.91, 97.69]